Protein AF-K3ZC51-F1 (afdb_monomer)

Structure (mmCIF, N/CA/C/O backbone):
data_AF-K3ZC51-F1
#
_entry.id   AF-K3ZC51-F1
#
loop_
_atom_site.group_PDB
_atom_site.id
_atom_site.type_symbol
_atom_site.label_atom_id
_atom_site.label_alt_id
_atom_site.label_comp_id
_atom_site.label_asym_id
_atom_site.label_entity_id
_atom_site.label_seq_id
_atom_site.pdbx_PDB_ins_code
_atom_site.Cartn_x
_atom_site.Cartn_y
_atom_site.Cartn_z
_atom_site.occupancy
_atom_site.B_iso_or_equiv
_atom_site.auth_seq_id
_atom_site.auth_comp_id
_atom_site.auth_asym_id
_atom_site.auth_atom_id
_atom_site.pdbx_PDB_model_num
ATOM 1 N N . MET A 1 1 ? 2.750 -8.823 0.555 1.00 74.38 1 MET A N 1
ATOM 2 C CA . MET A 1 1 ? 2.096 -7.708 1.275 1.00 74.38 1 MET A CA 1
ATOM 3 C C . MET A 1 1 ? 0.766 -8.142 1.889 1.00 74.38 1 MET A C 1
ATOM 5 O O . MET A 1 1 ? 0.708 -8.234 3.103 1.00 74.38 1 MET A O 1
ATOM 9 N N . ALA A 1 2 ? -0.244 -8.532 1.100 1.00 79.62 2 ALA A N 1
ATOM 10 C CA . ALA A 1 2 ? -1.580 -8.890 1.611 1.00 79.62 2 ALA A CA 1
ATOM 11 C C . ALA A 1 2 ? -1.626 -10.041 2.643 1.00 79.62 2 ALA A C 1
ATOM 13 O O . ALA A 1 2 ? -2.396 -9.972 3.591 1.00 79.62 2 ALA A O 1
ATOM 14 N N . ILE A 1 3 ? -0.786 -11.075 2.499 1.00 82.44 3 ILE A N 1
ATOM 15 C CA . ILE A 1 3 ? -0.752 -12.209 3.445 1.00 82.44 3 ILE A CA 1
ATOM 16 C C . ILE A 1 3 ? -0.218 -11.780 4.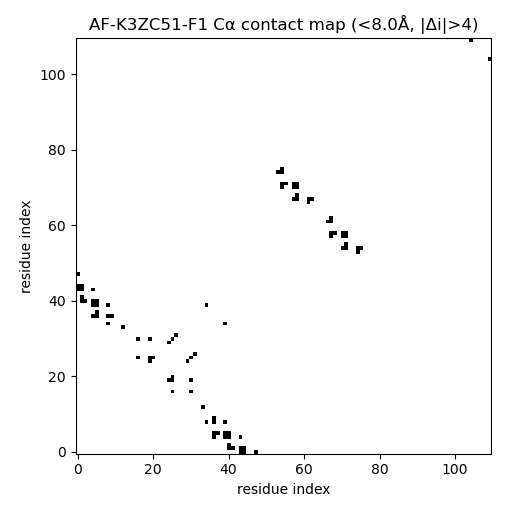822 1.00 82.44 3 ILE A C 1
ATOM 18 O O . ILE A 1 3 ? -0.758 -12.192 5.840 1.00 82.44 3 ILE A O 1
ATOM 22 N N . GLY A 1 4 ? 0.809 -10.924 4.865 1.00 83.62 4 GLY A N 1
ATOM 23 C CA . GLY A 1 4 ? 1.364 -10.417 6.126 1.00 83.62 4 GLY A CA 1
ATOM 24 C C . GLY A 1 4 ? 0.384 -9.510 6.870 1.00 83.62 4 GLY A C 1
ATOM 25 O O . GLY A 1 4 ? 0.228 -9.652 8.076 1.00 83.62 4 GLY A O 1
ATOM 26 N N . GLU A 1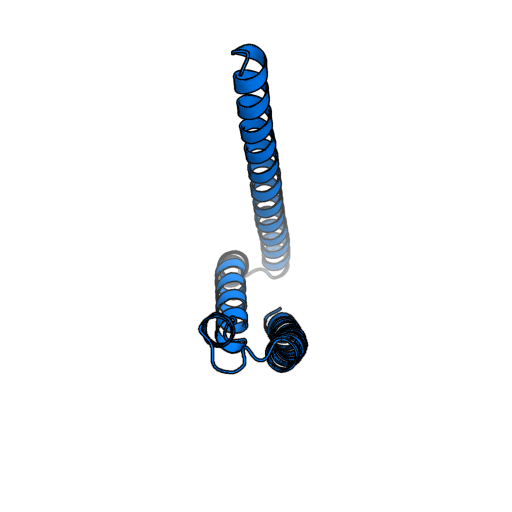 5 ? -0.334 -8.652 6.138 1.00 84.06 5 GLU A N 1
ATOM 27 C CA . GLU A 1 5 ? -1.422 -7.833 6.692 1.00 84.06 5 GLU A CA 1
ATOM 28 C C . GLU A 1 5 ? -2.579 -8.694 7.203 1.00 84.06 5 GLU A C 1
ATOM 30 O O . GLU A 1 5 ? -3.051 -8.484 8.312 1.00 84.06 5 GLU A O 1
ATOM 35 N N . PHE A 1 6 ? -2.991 -9.722 6.454 1.00 85.19 6 PHE A N 1
ATOM 36 C CA . PHE A 1 6 ? -4.024 -10.653 6.909 1.00 85.19 6 PHE A CA 1
ATOM 37 C C . PHE A 1 6 ? -3.634 -11.344 8.222 1.00 85.19 6 PHE A C 1
ATOM 39 O O . PHE A 1 6 ? -4.427 -11.376 9.158 1.00 85.19 6 PHE A O 1
ATOM 46 N N . ILE A 1 7 ? -2.405 -11.866 8.311 1.00 86.44 7 ILE A N 1
ATOM 47 C CA . ILE A 1 7 ? -1.906 -12.539 9.520 1.00 86.44 7 ILE A CA 1
ATOM 48 C C . ILE A 1 7 ? -1.795 -11.545 10.685 1.00 86.44 7 ILE A C 1
ATOM 50 O O . ILE A 1 7 ? -2.207 -11.871 11.796 1.00 86.44 7 ILE A O 1
ATOM 54 N N . SER A 1 8 ? -1.298 -10.330 10.435 1.00 87.56 8 SER A N 1
ATOM 55 C CA . SER A 1 8 ? -1.184 -9.272 11.446 1.00 87.56 8 SER A CA 1
ATOM 56 C C . SER A 1 8 ? -2.550 -8.845 11.991 1.00 87.56 8 SER A C 1
ATOM 58 O O . SER A 1 8 ? -2.728 -8.773 13.205 1.00 87.56 8 SER A O 1
ATOM 60 N N . VAL A 1 9 ? -3.543 -8.623 11.122 1.00 85.12 9 VAL A N 1
ATOM 61 C CA . VAL A 1 9 ? -4.903 -8.237 11.534 1.00 85.12 9 VAL A CA 1
ATOM 62 C C . VAL A 1 9 ? -5.612 -9.391 12.237 1.00 85.12 9 VAL A C 1
ATOM 64 O O . VAL A 1 9 ? -6.274 -9.163 13.241 1.00 85.12 9 VAL A O 1
ATOM 67 N N . CYS A 1 10 ? -5.444 -10.635 11.779 1.00 85.06 10 CYS A N 1
ATOM 68 C CA . CYS A 1 10 ? -5.959 -11.804 12.496 1.00 85.06 10 CYS A CA 1
ATOM 69 C C . CYS A 1 10 ? -5.352 -11.917 13.900 1.00 85.06 10 CYS A C 1
ATOM 71 O O . CYS A 1 10 ? -6.090 -12.131 14.857 1.00 85.06 10 CYS A O 1
ATOM 73 N N . SER A 1 11 ? -4.037 -11.715 14.037 1.00 87.94 11 SER A N 1
ATOM 74 C CA . SER A 1 11 ? -3.365 -11.739 15.339 1.00 87.94 11 SER A CA 1
ATOM 75 C C . SER A 1 11 ? -3.826 -10.599 16.250 1.00 87.94 11 SER A C 1
ATOM 77 O O . SER A 1 11 ? -4.037 -10.833 17.434 1.00 87.94 11 SER A O 1
ATOM 79 N N . GLN A 1 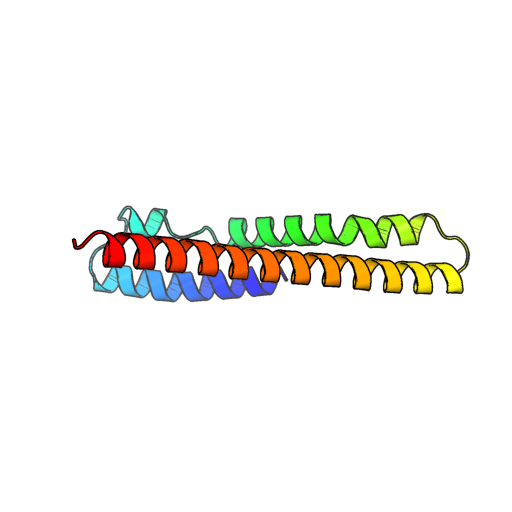12 ? -3.992 -9.382 15.725 1.00 85.12 12 GLN A N 1
ATOM 80 C CA . GLN A 1 12 ? -4.501 -8.245 16.501 1.00 85.12 12 GLN A CA 1
ATOM 81 C C . GLN A 1 12 ? -5.947 -8.475 16.944 1.00 85.12 12 GLN A C 1
ATOM 83 O O . GLN A 1 12 ? -6.265 -8.285 18.114 1.00 85.12 12 GLN A O 1
ATOM 88 N N . ARG A 1 13 ? -6.795 -8.983 16.043 1.00 85.06 13 ARG A N 1
ATOM 89 C CA . ARG A 1 13 ? -8.201 -9.286 16.325 1.00 85.06 13 ARG A CA 1
ATOM 90 C C . ARG A 1 13 ? -8.367 -10.333 17.425 1.00 85.06 13 ARG A C 1
ATOM 92 O O . ARG A 1 13 ? -9.309 -10.232 18.200 1.00 85.06 13 ARG A O 1
ATOM 99 N N . ASP A 1 14 ? -7.477 -11.320 17.493 1.00 86.50 14 ASP A N 1
ATOM 100 C CA . ASP A 1 14 ? -7.490 -12.343 18.545 1.00 86.50 14 ASP A CA 1
ATOM 101 C C . ASP A 1 14 ? -7.231 -11.725 19.931 1.00 86.50 14 ASP A C 1
ATOM 103 O O . ASP A 1 14 ? -8.002 -11.933 20.869 1.00 86.50 14 ASP A O 1
ATOM 107 N N . VAL A 1 15 ? -6.219 -10.852 20.029 1.00 88.31 15 VAL A N 1
ATOM 108 C CA . VAL A 1 15 ? -5.910 -10.118 21.267 1.00 88.31 15 VAL A CA 1
ATOM 109 C C . VAL A 1 15 ? -7.053 -9.177 21.664 1.00 88.31 15 VAL A C 1
ATOM 111 O O . VAL A 1 15 ? -7.422 -9.131 22.836 1.00 88.31 15 VAL A O 1
ATOM 114 N N . GLU A 1 16 ? -7.644 -8.455 20.711 1.00 86.06 16 GLU A N 1
ATOM 115 C CA . GLU A 1 16 ? -8.766 -7.535 20.956 1.00 86.06 16 GLU A CA 1
ATOM 116 C C . GLU A 1 16 ? -10.034 -8.275 21.408 1.00 86.06 16 GLU A C 1
ATOM 118 O O . GLU A 1 16 ? -10.705 -7.850 22.347 1.00 86.06 16 GLU A O 1
ATOM 123 N N . LEU A 1 17 ? -10.330 -9.434 20.809 1.00 86.25 17 LEU A N 1
ATOM 124 C CA . LEU A 1 17 ? -11.432 -10.301 21.236 1.00 86.25 17 LEU A CA 1
ATOM 125 C C . LEU A 1 17 ? -11.221 -10.832 22.658 1.00 86.25 17 LEU A C 1
ATOM 127 O O . LEU A 1 17 ? -12.175 -10.888 23.434 1.00 86.25 17 LEU A O 1
ATOM 131 N N . ALA A 1 18 ? -9.986 -11.187 23.019 1.00 86.56 18 ALA A N 1
ATOM 132 C CA . ALA A 1 18 ? -9.655 -11.600 24.380 1.00 86.56 18 ALA A CA 1
ATOM 133 C C . ALA A 1 18 ? -9.808 -10.450 25.395 1.00 86.56 18 ALA A C 1
ATOM 135 O O . ALA A 1 18 ? -10.192 -10.689 26.541 1.00 86.56 18 ALA A O 1
ATOM 136 N N . GLN A 1 19 ? -9.548 -9.201 24.992 1.00 86.75 19 GLN A N 1
ATOM 137 C CA . GLN A 1 19 ? -9.798 -8.027 25.836 1.00 86.75 19 GLN A CA 1
ATOM 138 C C . GLN A 1 19 ? -11.294 -7.732 25.993 1.00 86.75 19 GLN A C 1
ATOM 140 O O . GLN A 1 19 ? -11.750 -7.508 27.112 1.00 86.75 19 GLN A O 1
ATOM 145 N N . LEU A 1 20 ? -12.073 -7.821 24.913 1.00 86.94 20 LEU A N 1
ATOM 146 C CA . LEU A 1 20 ? -13.529 -7.645 24.954 1.00 86.94 20 LEU A CA 1
ATOM 147 C C . LEU A 1 20 ? -14.227 -8.688 25.839 1.00 86.94 20 LEU A C 1
ATOM 149 O O . LEU A 1 20 ? -15.178 -8.352 26.547 1.00 86.94 20 LEU A O 1
ATOM 153 N N . ASP A 1 21 ? -13.758 -9.940 25.819 1.00 87.94 21 ASP A N 1
ATOM 154 C CA . ASP A 1 21 ? -14.252 -10.999 26.710 1.00 87.94 21 ASP A CA 1
ATOM 155 C C . ASP A 1 21 ? -13.958 -10.681 28.183 1.00 87.94 21 ASP A C 1
ATOM 157 O O . ASP A 1 21 ? -14.809 -10.880 29.049 1.00 87.94 21 ASP A O 1
ATOM 161 N N . ARG A 1 22 ? -12.784 -10.100 28.463 1.00 85.12 22 ARG A N 1
ATOM 162 C CA . ARG A 1 22 ? -12.361 -9.729 29.818 1.00 85.12 22 ARG A CA 1
ATOM 163 C C . ARG A 1 22 ? -13.116 -8.527 30.385 1.00 85.12 22 ARG A C 1
ATOM 165 O O . ARG A 1 22 ? -13.407 -8.520 31.578 1.00 85.12 22 ARG A O 1
ATOM 172 N N . ASP A 1 23 ? -13.462 -7.559 29.543 1.00 86.75 23 ASP A N 1
ATOM 173 C CA . ASP A 1 23 ? -14.290 -6.405 29.919 1.00 86.75 23 ASP A CA 1
ATOM 174 C C . ASP A 1 23 ? -15.799 -6.724 29.926 1.00 86.75 23 ASP A C 1
ATOM 176 O O . ASP A 1 23 ? -16.613 -5.870 30.278 1.00 86.75 23 ASP A O 1
ATOM 180 N N . GLY A 1 24 ? -16.205 -7.943 29.543 1.00 82.75 24 GLY A N 1
ATOM 181 C CA . GLY A 1 24 ? -17.615 -8.345 29.475 1.00 82.75 24 GLY A CA 1
ATOM 182 C C . GLY A 1 24 ? -18.407 -7.649 28.361 1.00 82.75 24 GLY A C 1
ATOM 183 O O . GLY A 1 24 ? -19.634 -7.590 28.419 1.00 82.75 24 GLY A O 1
ATOM 184 N N . ARG A 1 25 ? -17.723 -7.113 27.341 1.00 78.88 25 ARG A N 1
ATOM 185 C CA . ARG A 1 25 ? -18.301 -6.320 26.233 1.00 78.88 25 ARG A CA 1
ATOM 186 C C . ARG A 1 25 ? -18.435 -7.114 24.928 1.00 78.88 25 ARG A C 1
ATOM 188 O O . ARG A 1 25 ? -18.647 -6.544 23.856 1.00 78.88 25 ARG A O 1
ATOM 195 N N . ARG A 1 26 ? -18.319 -8.440 25.016 1.00 77.44 26 ARG A N 1
ATOM 196 C CA . ARG A 1 26 ? -18.417 -9.379 23.892 1.00 77.44 26 ARG A CA 1
ATOM 197 C C . ARG A 1 26 ? -19.781 -9.270 23.194 1.00 77.44 26 ARG A C 1
ATOM 199 O O . ARG A 1 26 ? -20.815 -9.210 23.855 1.00 77.44 26 ARG A O 1
ATOM 206 N N . GLY A 1 27 ? -19.787 -9.204 21.861 1.00 71.00 27 GLY A N 1
ATOM 207 C CA . GLY A 1 27 ? -20.990 -8.969 21.045 1.00 71.00 27 GLY A CA 1
ATOM 208 C C . GLY A 1 27 ? -21.482 -7.511 20.965 1.00 71.00 27 GLY A C 1
ATOM 209 O O . GLY A 1 27 ? -22.517 -7.251 20.339 1.00 71.00 27 GLY A O 1
ATOM 210 N N . GLY A 1 28 ? -20.765 -6.558 21.575 1.00 76.25 28 GLY A N 1
ATOM 211 C CA . GLY A 1 28 ? -21.051 -5.121 21.501 1.00 76.25 28 GLY A CA 1
ATOM 212 C C . GLY A 1 28 ? -20.669 -4.466 20.164 1.00 76.25 28 GLY A C 1
ATOM 213 O O . GLY A 1 28 ? -20.154 -5.108 19.249 1.00 76.25 28 GLY A O 1
ATOM 214 N N . GLU A 1 29 ? -20.910 -3.156 20.040 1.00 71.44 29 GLU A N 1
ATOM 215 C CA . GLU A 1 29 ? -20.557 -2.381 18.834 1.00 71.44 29 GLU A CA 1
ATOM 216 C C . GLU A 1 29 ? -19.048 -2.381 18.538 1.00 71.44 29 GLU A C 1
ATOM 218 O O . GLU A 1 29 ? -18.657 -2.384 17.374 1.00 71.44 29 GLU A O 1
ATOM 223 N N . GLU A 1 30 ? -18.207 -2.468 19.572 1.00 70.12 30 GLU A N 1
ATOM 224 C CA . GLU A 1 30 ? -16.744 -2.533 19.445 1.00 70.12 30 GLU A CA 1
ATOM 225 C C . GLU A 1 30 ? -16.271 -3.810 18.734 1.00 70.12 30 GLU A C 1
ATOM 227 O O . GLU A 1 30 ? -15.385 -3.741 17.890 1.00 70.12 30 GLU A O 1
ATOM 232 N N . GLU A 1 31 ? -16.925 -4.958 18.959 1.00 72.12 31 GLU A N 1
ATOM 233 C CA . GLU A 1 31 ? -16.622 -6.212 18.248 1.00 72.12 31 GLU A CA 1
ATOM 234 C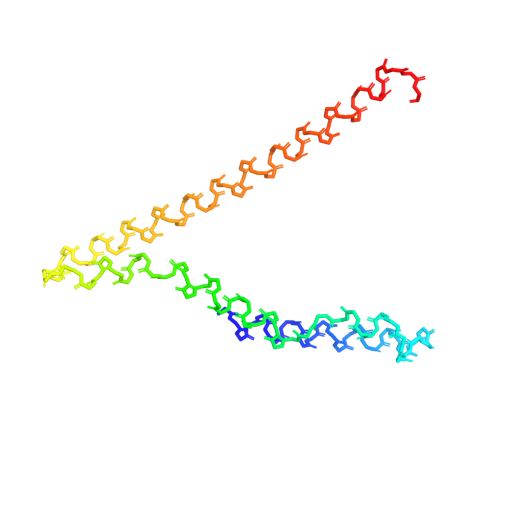 C . GLU A 1 31 ? -16.976 -6.126 16.752 1.00 72.12 31 GLU A C 1
ATOM 236 O O . GLU A 1 31 ? -16.295 -6.696 15.897 1.00 72.12 31 GLU A O 1
ATOM 241 N N . LYS A 1 32 ? -18.044 -5.387 16.423 1.00 67.19 32 LYS A N 1
ATOM 242 C CA . LYS A 1 32 ? -18.502 -5.168 15.040 1.00 67.19 32 LYS A CA 1
ATOM 243 C C . LYS A 1 32 ? -17.665 -4.122 14.304 1.00 67.19 32 LYS A C 1
ATOM 245 O O . LYS A 1 32 ? -17.601 -4.165 13.078 1.00 67.19 32 LYS A O 1
ATOM 250 N N . ALA A 1 33 ? -17.037 -3.204 15.038 1.00 70.25 33 ALA A N 1
ATOM 251 C CA . ALA A 1 33 ? -16.122 -2.201 14.505 1.00 70.25 33 ALA A CA 1
ATOM 252 C C . ALA A 1 33 ? -14.726 -2.768 14.184 1.00 70.25 33 ALA A C 1
ATOM 254 O O . ALA A 1 33 ? -13.970 -2.125 13.452 1.00 70.25 33 ALA A O 1
ATOM 255 N N . LEU A 1 34 ? -14.396 -3.972 14.677 1.00 69.06 34 LEU A N 1
ATOM 256 C CA . LEU A 1 34 ? -13.159 -4.670 14.329 1.00 69.06 34 LEU A CA 1
ATOM 257 C C . LEU A 1 34 ? -13.055 -4.815 12.809 1.00 69.06 34 LEU A C 1
ATOM 259 O O . LEU A 1 34 ? -13.922 -5.411 12.160 1.00 69.06 34 LEU A O 1
ATOM 263 N N . LEU A 1 35 ? -11.964 -4.293 12.243 1.00 62.44 35 LEU A N 1
ATOM 264 C CA . LEU A 1 35 ? -11.679 -4.403 10.816 1.00 62.44 35 LEU A CA 1
ATOM 265 C C . LEU A 1 35 ? -11.768 -5.866 10.381 1.00 62.44 35 LEU A C 1
ATOM 267 O O . LEU A 1 35 ? -11.113 -6.744 10.949 1.00 62.44 35 LEU A O 1
ATOM 271 N N . SER A 1 36 ? -12.554 -6.141 9.338 1.00 75.88 36 SER A N 1
ATOM 272 C CA . SER A 1 36 ? -12.588 -7.492 8.797 1.00 75.88 36 SER A CA 1
ATOM 273 C C . SER A 1 36 ? -11.225 -7.793 8.140 1.00 75.88 36 SER A C 1
ATOM 275 O O . SER A 1 36 ? -10.789 -7.062 7.243 1.00 75.88 36 SER A O 1
ATOM 277 N N . PRO A 1 37 ? -10.511 -8.848 8.571 1.00 77.31 37 PRO A N 1
ATOM 278 C CA . PRO A 1 37 ? -9.135 -9.120 8.137 1.00 77.31 37 PRO A CA 1
ATOM 279 C C . PRO A 1 37 ? -9.026 -9.312 6.621 1.00 77.31 37 PRO A C 1
ATOM 281 O O . PRO A 1 37 ? -8.037 -8.936 5.994 1.00 77.31 37 PRO A O 1
ATOM 284 N N . VAL A 1 38 ? -10.087 -9.841 6.010 1.00 79.62 38 VAL A N 1
ATOM 285 C CA . VAL A 1 38 ? -10.193 -10.008 4.559 1.00 79.62 38 VAL A CA 1
ATOM 286 C C . VAL A 1 38 ? -10.271 -8.656 3.846 1.00 79.62 38 VAL A C 1
ATOM 288 O O . VAL A 1 38 ? -9.602 -8.471 2.835 1.00 79.62 38 VAL A O 1
ATOM 291 N N . GLN A 1 39 ? -11.031 -7.690 4.366 1.00 81.81 39 GLN A N 1
ATOM 292 C CA . GLN A 1 39 ? -11.158 -6.369 3.746 1.00 81.81 39 GLN A CA 1
ATOM 293 C C . GLN A 1 39 ? -9.838 -5.598 3.773 1.00 81.81 39 GLN A C 1
ATOM 295 O O . GLN A 1 39 ? -9.472 -5.006 2.758 1.00 81.81 39 GLN A O 1
ATOM 300 N N . ALA A 1 40 ? -9.103 -5.643 4.888 1.00 81.38 40 ALA A N 1
ATOM 301 C CA . ALA A 1 40 ? -7.778 -5.031 4.985 1.00 81.38 40 ALA A CA 1
ATOM 302 C C . ALA A 1 40 ? -6.808 -5.648 3.962 1.00 81.38 40 ALA A C 1
ATOM 304 O O . ALA A 1 40 ? -6.192 -4.937 3.166 1.00 81.38 40 ALA A O 1
ATOM 305 N N . ALA A 1 41 ? -6.758 -6.981 3.894 1.00 85.56 41 ALA A N 1
ATOM 306 C CA . ALA A 1 41 ? -5.910 -7.691 2.943 1.00 85.56 41 ALA A CA 1
ATOM 307 C C . ALA A 1 41 ? -6.261 -7.375 1.477 1.00 85.56 41 ALA A C 1
ATOM 309 O O . ALA A 1 41 ? -5.360 -7.163 0.660 1.00 85.56 41 ALA A O 1
ATOM 310 N N . VAL A 1 42 ? -7.556 -7.307 1.143 1.00 85.38 42 VAL A N 1
ATOM 311 C CA . VAL A 1 42 ? -8.039 -6.952 -0.201 1.00 85.38 42 VAL A CA 1
ATOM 312 C C . VAL A 1 42 ? -7.675 -5.510 -0.544 1.00 85.38 42 VAL A C 1
ATOM 314 O O . VAL A 1 42 ? -7.145 -5.268 -1.626 1.00 85.38 42 VAL A O 1
ATOM 317 N N . ALA A 1 43 ? -7.880 -4.559 0.370 1.00 87.00 43 ALA A N 1
ATOM 318 C CA . ALA A 1 43 ? -7.500 -3.165 0.155 1.00 87.00 43 ALA A CA 1
ATOM 319 C C . ALA A 1 43 ? -5.995 -3.027 -0.136 1.00 87.00 43 ALA A C 1
ATOM 321 O O . ALA A 1 43 ? -5.612 -2.371 -1.107 1.00 87.00 43 ALA A O 1
ATOM 322 N N . SER A 1 44 ? -5.137 -3.712 0.628 1.00 84.19 44 SER A N 1
ATOM 323 C CA . SER A 1 44 ? -3.689 -3.715 0.390 1.00 84.19 44 SER A CA 1
ATOM 324 C C . SER A 1 44 ? -3.303 -4.407 -0.920 1.00 84.19 44 SER A C 1
ATOM 326 O O . SER A 1 44 ? -2.407 -3.934 -1.620 1.00 84.19 44 SER A O 1
ATOM 328 N N . ALA A 1 45 ? -3.963 -5.513 -1.281 1.00 87.69 45 ALA A N 1
ATOM 329 C CA . ALA A 1 45 ? -3.722 -6.204 -2.548 1.00 87.69 45 ALA A CA 1
ATOM 330 C C . ALA A 1 45 ? -4.081 -5.322 -3.752 1.00 87.69 45 ALA A C 1
ATOM 332 O O . ALA A 1 45 ? -3.325 -5.264 -4.726 1.00 87.69 45 ALA A O 1
ATOM 333 N N . LEU A 1 46 ? -5.200 -4.600 -3.669 1.00 88.94 46 LEU A N 1
ATOM 334 C CA . LEU A 1 46 ? -5.639 -3.666 -4.701 1.00 88.94 46 LEU A CA 1
ATOM 335 C C . LEU A 1 46 ? -4.699 -2.464 -4.800 1.00 88.94 46 LEU A C 1
ATOM 337 O O . LEU A 1 46 ? -4.246 -2.147 -5.897 1.00 88.94 46 LEU A O 1
ATOM 341 N N . ALA A 1 47 ? -4.332 -1.849 -3.674 1.00 87.69 47 ALA A N 1
ATOM 342 C CA . ALA A 1 47 ? -3.389 -0.733 -3.653 1.00 87.69 47 ALA A CA 1
ATOM 343 C C . ALA A 1 47 ? -2.032 -1.118 -4.269 1.00 87.69 47 ALA A C 1
ATOM 345 O O . ALA A 1 47 ? -1.487 -0.376 -5.088 1.00 87.69 47 ALA A O 1
ATOM 346 N N . PHE A 1 48 ? -1.517 -2.307 -3.938 1.00 86.06 48 PHE A N 1
ATOM 347 C CA . PHE A 1 48 ? -0.281 -2.823 -4.525 1.00 86.06 48 PHE A CA 1
ATOM 348 C C . PHE A 1 48 ? -0.421 -3.101 -6.029 1.00 86.06 48 PHE A C 1
ATOM 350 O O . PHE A 1 48 ? 0.449 -2.715 -6.807 1.00 86.06 48 PHE A O 1
ATOM 357 N N . SER A 1 49 ? -1.525 -3.722 -6.454 1.00 88.62 49 SER A N 1
ATOM 358 C CA . SER A 1 49 ? -1.779 -4.029 -7.869 1.00 88.62 49 SER A CA 1
ATOM 359 C C . SER A 1 49 ? -1.864 -2.760 -8.718 1.00 88.62 49 SER A C 1
ATOM 361 O O . SER A 1 49 ? -1.246 -2.684 -9.778 1.00 88.62 49 SER A O 1
ATOM 363 N N . VAL A 1 50 ? -2.560 -1.732 -8.221 1.00 90.12 50 VAL A N 1
ATOM 364 C CA . VAL A 1 50 ? -2.648 -0.414 -8.868 1.00 90.12 50 VAL A CA 1
ATOM 365 C C . VAL A 1 50 ? -1.278 0.268 -8.923 1.00 90.12 50 VAL A C 1
ATOM 367 O O . VAL A 1 50 ? -0.907 0.807 -9.963 1.00 90.12 50 VAL A O 1
ATOM 370 N N . GLY A 1 51 ? -0.485 0.196 -7.849 1.00 84.06 51 GLY A N 1
ATOM 371 C CA . GLY A 1 51 ? 0.878 0.737 -7.831 1.00 84.06 51 GLY A CA 1
ATOM 372 C C . GLY A 1 51 ? 1.833 0.041 -8.811 1.00 84.06 51 GLY A C 1
ATOM 373 O O . GLY A 1 51 ? 2.719 0.681 -9.378 1.00 84.06 51 GLY A O 1
ATOM 374 N N . ALA A 1 52 ? 1.630 -1.254 -9.059 1.00 85.75 52 ALA A N 1
ATOM 375 C CA . ALA A 1 52 ? 2.467 -2.054 -9.950 1.00 85.75 52 ALA A CA 1
ATOM 376 C C . ALA A 1 52 ? 2.139 -1.879 -11.445 1.00 85.75 52 ALA A C 1
ATOM 378 O O . ALA A 1 52 ? 2.966 -2.232 -12.288 1.00 85.75 52 ALA A O 1
ATOM 379 N N . LEU A 1 53 ? 0.977 -1.316 -11.797 1.00 88.00 53 LEU A N 1
ATOM 380 C CA . LEU A 1 53 ? 0.556 -1.146 -13.194 1.00 88.00 53 LEU A CA 1
ATOM 381 C C . LEU A 1 53 ? 1.545 -0.305 -14.008 1.00 88.00 53 LEU A C 1
ATOM 383 O O . LEU A 1 53 ? 1.866 -0.675 -15.132 1.00 88.00 53 LEU A O 1
ATOM 387 N N . VAL A 1 54 ? 2.067 0.788 -13.445 1.00 84.25 54 VAL A N 1
ATOM 388 C CA . VAL A 1 54 ? 2.978 1.712 -14.146 1.00 84.25 54 VAL A CA 1
ATOM 389 C C . VAL A 1 54 ? 4.261 1.014 -14.637 1.00 84.25 54 VAL A C 1
ATOM 391 O O . VAL A 1 54 ? 4.531 1.058 -15.841 1.00 84.25 54 VAL A O 1
ATOM 394 N N . PRO A 1 55 ? 5.045 0.327 -13.780 1.00 82.38 55 PRO A N 1
ATOM 395 C CA . PRO A 1 55 ? 6.222 -0.406 -14.244 1.00 82.38 55 PRO A CA 1
ATOM 396 C C . PRO A 1 55 ? 5.875 -1.614 -15.134 1.00 82.38 55 PRO A C 1
ATOM 398 O O . PRO A 1 55 ? 6.639 -1.915 -16.050 1.00 82.38 55 PRO A O 1
ATOM 401 N N . LEU A 1 56 ? 4.726 -2.277 -14.940 1.00 83.31 56 LEU A N 1
ATOM 402 C CA . LEU A 1 56 ? 4.278 -3.387 -15.801 1.00 83.31 56 LEU A CA 1
ATOM 403 C C . LEU A 1 56 ? 3.901 -2.937 -17.221 1.00 83.31 56 LEU A C 1
ATOM 405 O O . LEU A 1 56 ? 4.303 -3.579 -18.191 1.00 83.31 56 LEU A O 1
ATOM 409 N N . LEU A 1 57 ? 3.181 -1.821 -17.359 1.00 83.38 57 LEU A N 1
ATOM 410 C CA . LEU A 1 57 ? 2.840 -1.206 -18.648 1.00 83.38 57 LEU A CA 1
ATOM 411 C C . LEU A 1 57 ? 4.100 -0.797 -19.413 1.00 83.38 57 LEU A C 1
ATOM 413 O O . LEU A 1 57 ? 4.231 -1.084 -20.604 1.00 83.38 57 LEU A O 1
ATOM 417 N N . ALA A 1 58 ? 5.065 -0.200 -18.714 1.00 79.25 58 ALA A N 1
ATOM 418 C CA . ALA A 1 58 ? 6.345 0.158 -19.306 1.00 79.25 58 ALA A CA 1
ATOM 419 C C . ALA A 1 58 ? 7.168 -1.072 -19.720 1.00 79.25 58 ALA A C 1
ATOM 421 O O . ALA A 1 58 ? 7.811 -1.064 -20.768 1.00 79.25 58 ALA A O 1
ATOM 422 N N . ALA A 1 59 ? 7.095 -2.164 -18.953 1.00 79.12 59 ALA A N 1
ATOM 423 C CA . ALA A 1 59 ? 7.705 -3.432 -19.333 1.00 79.12 59 ALA A CA 1
ATOM 424 C C . ALA A 1 59 ? 7.059 -4.049 -20.588 1.00 79.12 59 ALA A C 1
ATOM 426 O O . ALA A 1 59 ? 7.752 -4.727 -21.341 1.00 79.12 59 ALA A O 1
ATOM 427 N N . GLY A 1 60 ? 5.753 -3.860 -20.800 1.00 80.94 60 GLY A N 1
ATOM 428 C CA . GLY A 1 60 ? 5.011 -4.434 -21.929 1.00 80.94 60 GLY A CA 1
ATOM 429 C C . GLY A 1 60 ? 5.274 -3.752 -23.276 1.00 80.94 60 GLY A C 1
ATOM 430 O O . GLY A 1 60 ? 5.216 -4.410 -24.310 1.00 80.94 60 GLY A O 1
ATOM 431 N N . PHE A 1 61 ? 5.605 -2.458 -23.274 1.00 80.69 61 PHE A N 1
AT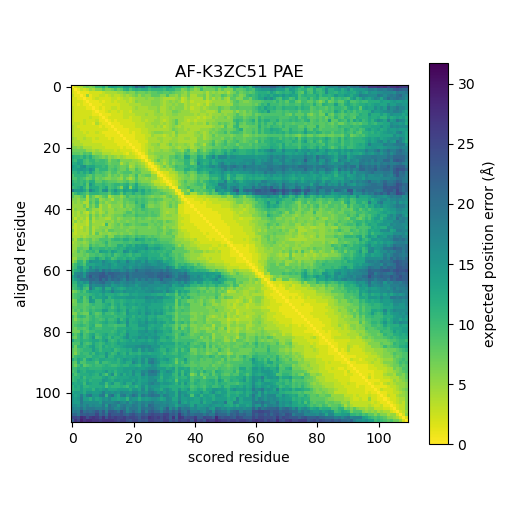OM 432 C CA . PHE A 1 61 ? 5.832 -1.683 -24.501 1.00 80.69 61 PHE A CA 1
ATOM 433 C C . PHE A 1 61 ? 7.259 -1.794 -25.072 1.00 80.69 61 PHE A C 1
ATOM 435 O O . PHE A 1 61 ? 7.475 -1.470 -26.240 1.00 80.69 61 PHE A O 1
ATOM 442 N N . VAL A 1 62 ? 8.244 -2.256 -24.290 1.00 78.75 62 VAL A N 1
ATOM 443 C CA . VAL A 1 62 ? 9.662 -2.264 -24.695 1.00 78.75 62 VAL A CA 1
ATOM 444 C C . VAL A 1 62 ? 10.100 -3.653 -25.173 1.00 78.75 62 VAL A C 1
ATOM 446 O O . VAL A 1 62 ? 10.139 -4.607 -24.397 1.00 78.75 62 VAL A O 1
ATOM 449 N N . ARG A 1 63 ? 10.467 -3.759 -26.459 1.00 75.62 63 ARG A N 1
ATOM 450 C CA . ARG A 1 63 ? 10.905 -5.016 -27.103 1.00 75.62 63 ARG A CA 1
ATOM 451 C C . ARG A 1 63 ? 12.346 -5.410 -26.759 1.00 75.62 63 ARG A C 1
ATOM 453 O O . ARG A 1 63 ? 12.630 -6.597 -26.633 1.00 75.62 63 ARG A O 1
ATOM 460 N N . ASP A 1 64 ? 13.241 -4.440 -26.579 1.00 84.75 64 ASP A N 1
ATOM 461 C CA . ASP A 1 64 ? 14.646 -4.688 -26.237 1.00 84.75 64 ASP A CA 1
ATOM 462 C C . ASP A 1 64 ? 14.833 -5.018 -24.752 1.00 84.75 64 ASP A C 1
ATOM 464 O O . ASP A 1 64 ? 14.520 -4.209 -23.879 1.00 84.75 64 ASP A O 1
ATOM 468 N N . TYR A 1 65 ? 15.422 -6.178 -24.446 1.00 80.56 65 TYR A N 1
ATOM 469 C CA . TYR A 1 65 ? 15.594 -6.675 -23.071 1.00 80.56 65 TYR A CA 1
ATOM 470 C C . TYR A 1 65 ? 16.379 -5.711 -22.164 1.00 80.56 65 TYR A C 1
ATOM 472 O O . TYR A 1 65 ? 15.983 -5.453 -21.027 1.00 80.56 65 TYR A O 1
ATOM 480 N N . ARG A 1 66 ? 17.470 -5.126 -22.679 1.00 83.25 66 ARG A N 1
ATOM 481 C CA . ARG A 1 66 ? 18.311 -4.190 -21.909 1.00 83.25 66 ARG A CA 1
ATOM 482 C C . ARG A 1 66 ? 17.574 -2.887 -21.592 1.00 83.25 66 ARG A C 1
ATOM 484 O O . ARG A 1 66 ? 17.664 -2.400 -20.468 1.00 83.25 66 ARG A O 1
ATOM 491 N N . LEU A 1 67 ? 16.818 -2.355 -22.555 1.00 82.00 67 LEU A N 1
ATOM 492 C CA . LEU A 1 67 ? 16.014 -1.145 -22.362 1.00 82.00 67 LEU A CA 1
ATOM 493 C C . LEU A 1 67 ? 14.814 -1.411 -21.451 1.00 82.00 67 LEU A C 1
ATOM 495 O O . LEU A 1 67 ? 14.499 -0.584 -20.600 1.00 82.00 67 LEU A O 1
ATOM 499 N N . ARG A 1 68 ? 14.194 -2.588 -21.563 1.00 82.56 68 ARG A N 1
ATOM 500 C CA . ARG A 1 68 ? 13.068 -3.004 -20.725 1.00 82.56 68 ARG A CA 1
ATOM 501 C C . ARG A 1 68 ? 13.452 -3.039 -19.247 1.00 82.56 68 ARG A C 1
ATOM 503 O O . ARG A 1 68 ? 12.739 -2.469 -18.429 1.00 82.56 68 ARG A O 1
ATOM 510 N N . ILE A 1 69 ? 14.590 -3.648 -18.906 1.00 83.69 69 ILE A N 1
ATOM 511 C CA . ILE A 1 69 ? 15.082 -3.676 -17.519 1.00 83.69 69 ILE A CA 1
ATOM 512 C C . ILE A 1 69 ? 15.406 -2.262 -17.026 1.00 83.69 69 ILE A C 1
ATOM 514 O O . ILE A 1 69 ? 14.979 -1.890 -15.934 1.00 83.69 69 ILE A O 1
ATOM 518 N N . GLY A 1 70 ? 16.108 -1.457 -17.832 1.00 86.69 70 GLY A N 1
ATOM 519 C CA . GLY A 1 70 ? 16.460 -0.085 -17.457 1.00 86.69 70 GLY A CA 1
ATOM 520 C C . GLY A 1 70 ? 15.235 0.784 -17.160 1.00 86.69 70 GLY A C 1
ATOM 521 O O . GLY A 1 70 ? 15.184 1.454 -16.131 1.00 86.69 70 GLY A O 1
ATOM 522 N N . VAL A 1 71 ? 14.216 0.713 -18.018 1.00 83.94 71 VAL A N 1
ATOM 523 C CA . VAL A 1 71 ? 12.956 1.454 -17.867 1.00 83.94 71 VAL A CA 1
ATOM 524 C C . VAL A 1 71 ? 12.175 1.000 -16.635 1.00 83.94 71 VAL A C 1
ATOM 526 O O . VAL A 1 71 ? 11.691 1.842 -15.882 1.00 83.94 71 VAL A O 1
ATOM 529 N N . VAL A 1 72 ? 12.077 -0.310 -16.389 1.00 85.38 72 VAL A N 1
ATOM 530 C CA . VAL A 1 72 ? 11.365 -0.846 -15.217 1.00 85.38 72 VAL A CA 1
ATOM 531 C C . VAL A 1 72 ? 12.026 -0.396 -13.919 1.00 85.38 72 VAL A C 1
ATOM 533 O O . VAL A 1 72 ? 11.330 0.070 -13.020 1.00 85.38 72 VAL A O 1
ATOM 536 N N . ILE A 1 73 ? 13.356 -0.487 -13.829 1.00 86.12 73 ILE A N 1
ATOM 537 C CA . ILE A 1 73 ? 14.099 -0.051 -12.640 1.00 86.12 73 ILE A CA 1
ATOM 538 C C . ILE A 1 73 ? 13.920 1.454 -12.431 1.00 86.12 73 ILE A C 1
ATOM 540 O O . ILE A 1 73 ? 13.594 1.879 -11.323 1.00 86.12 73 ILE A O 1
ATOM 544 N N 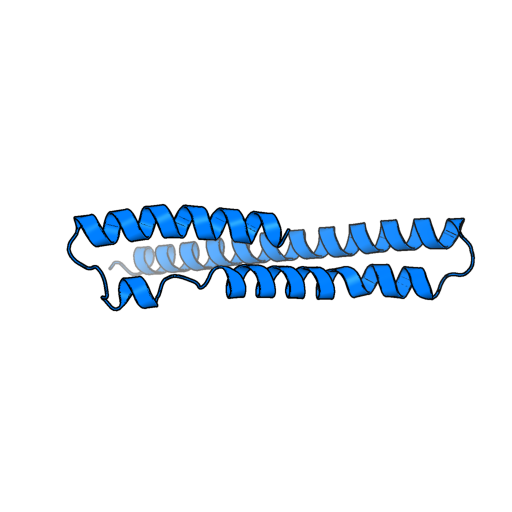. ALA A 1 74 ? 14.080 2.259 -13.485 1.00 87.38 74 ALA A N 1
ATOM 545 C CA . ALA A 1 74 ? 13.942 3.710 -13.394 1.00 87.38 74 ALA A CA 1
ATOM 546 C C . ALA A 1 74 ? 12.536 4.122 -12.933 1.00 87.38 74 ALA A C 1
ATOM 548 O O . ALA A 1 74 ? 12.401 4.919 -12.006 1.00 87.38 74 ALA A O 1
ATOM 549 N N . LEU A 1 75 ? 11.490 3.537 -13.523 1.00 85.62 75 LEU A N 1
ATOM 550 C CA . LEU A 1 75 ? 10.105 3.838 -13.163 1.00 85.62 75 LEU A CA 1
ATOM 551 C C . LEU A 1 75 ? 9.753 3.367 -11.757 1.00 85.62 75 LEU A C 1
ATOM 553 O O . LEU A 1 75 ? 9.160 4.136 -11.012 1.00 85.62 75 LEU A O 1
ATOM 557 N N . ALA A 1 76 ? 10.140 2.149 -11.372 1.00 85.12 76 ALA A N 1
ATOM 558 C CA . ALA A 1 76 ? 9.889 1.639 -10.025 1.00 85.12 76 ALA A CA 1
ATOM 559 C C . ALA A 1 76 ? 10.580 2.496 -8.952 1.00 85.12 76 ALA A C 1
ATOM 561 O O . ALA A 1 76 ? 10.000 2.790 -7.909 1.00 85.12 76 ALA A O 1
ATOM 562 N N . THR A 1 77 ? 11.808 2.941 -9.225 1.00 86.56 77 THR A N 1
ATOM 563 C CA . THR A 1 77 ? 12.558 3.803 -8.302 1.00 86.56 77 THR A CA 1
ATOM 564 C C . THR A 1 77 ? 11.925 5.193 -8.218 1.00 86.56 77 THR A C 1
ATOM 566 O O . THR A 1 77 ? 11.765 5.733 -7.124 1.00 86.56 77 THR A O 1
ATOM 569 N N . ALA A 1 78 ? 11.509 5.763 -9.352 1.00 85.19 78 ALA A N 1
ATOM 570 C CA . ALA A 1 78 ? 10.876 7.077 -9.395 1.00 85.19 78 ALA A CA 1
ATOM 571 C C . ALA A 1 78 ? 9.507 7.096 -8.695 1.00 85.19 78 ALA A C 1
ATOM 573 O O . ALA A 1 78 ? 9.231 8.016 -7.923 1.00 85.19 78 ALA A O 1
ATOM 574 N N . THR A 1 79 ? 8.658 6.085 -8.915 1.00 84.38 79 THR A N 1
ATOM 575 C CA . THR A 1 79 ? 7.344 5.996 -8.255 1.00 84.38 79 THR A CA 1
ATOM 576 C C . THR A 1 79 ? 7.488 5.829 -6.746 1.00 84.38 79 THR A C 1
ATOM 578 O O . THR A 1 79 ? 6.768 6.482 -5.987 1.00 84.38 79 THR A O 1
ATOM 581 N N . LEU A 1 80 ? 8.458 5.025 -6.301 1.00 82.50 80 LEU A N 1
ATOM 582 C CA . LEU A 1 80 ? 8.760 4.862 -4.884 1.00 82.50 80 LEU A CA 1
ATOM 583 C C . LEU A 1 80 ? 9.238 6.181 -4.264 1.00 82.50 80 LEU A C 1
ATOM 585 O O . LEU A 1 80 ? 8.677 6.624 -3.263 1.00 82.50 80 LEU A O 1
ATOM 589 N N . ALA A 1 81 ? 10.207 6.854 -4.886 1.00 85.69 81 ALA A N 1
ATOM 590 C CA . ALA A 1 81 ? 10.722 8.132 -4.400 1.00 85.69 81 ALA A CA 1
ATOM 591 C C . ALA 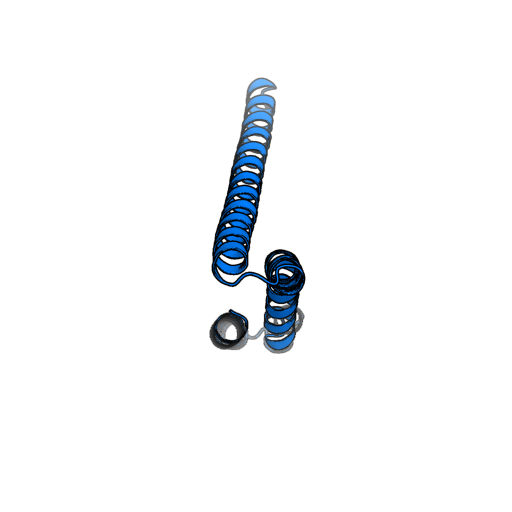A 1 81 ? 9.623 9.206 -4.300 1.00 85.69 81 ALA A C 1
ATOM 593 O O . ALA A 1 81 ? 9.522 9.893 -3.282 1.00 85.69 81 ALA A O 1
ATOM 594 N N . ALA A 1 82 ? 8.755 9.306 -5.311 1.00 84.38 82 ALA A N 1
ATOM 595 C CA . ALA A 1 82 ? 7.621 10.227 -5.302 1.00 84.38 82 ALA A CA 1
ATOM 596 C C . ALA A 1 82 ? 6.629 9.920 -4.166 1.00 84.38 82 ALA A C 1
ATOM 598 O O . ALA A 1 82 ? 6.129 10.837 -3.511 1.00 84.38 82 ALA A O 1
ATOM 599 N N . SER A 1 83 ? 6.367 8.637 -3.899 1.00 83.31 83 SER A N 1
ATOM 600 C CA . SER A 1 83 ? 5.484 8.218 -2.807 1.00 83.31 83 SER A CA 1
ATOM 601 C C . SER A 1 83 ? 6.055 8.581 -1.431 1.00 83.31 83 SER A C 1
ATOM 603 O O . SER A 1 83 ? 5.350 9.187 -0.622 1.00 83.31 83 SER A O 1
ATOM 605 N N . CYS A 1 84 ? 7.350 8.334 -1.202 1.00 85.31 84 CYS A N 1
ATOM 606 C CA . CYS A 1 84 ? 8.043 8.720 0.026 1.00 85.31 84 CYS A CA 1
ATOM 607 C C . CYS A 1 84 ? 8.032 10.239 0.220 1.00 85.31 84 CYS A C 1
ATOM 609 O O . CYS A 1 84 ? 7.698 10.719 1.301 1.00 85.31 84 CYS A O 1
ATOM 611 N N . ALA A 1 85 ? 8.334 11.002 -0.833 1.00 86.38 85 ALA A N 1
ATOM 612 C CA . ALA A 1 85 ? 8.313 12.459 -0.778 1.00 86.38 85 ALA A CA 1
ATOM 613 C C . ALA A 1 85 ? 6.926 12.989 -0.389 1.00 86.38 85 ALA A C 1
ATOM 615 O O . ALA A 1 85 ? 6.818 13.856 0.475 1.00 86.38 85 ALA A O 1
ATOM 616 N N . ARG A 1 86 ? 5.851 12.431 -0.960 1.00 85.75 86 ARG A N 1
ATOM 617 C CA . ARG A 1 86 ? 4.477 12.832 -0.628 1.00 85.75 86 ARG A CA 1
ATOM 618 C C . ARG A 1 86 ? 4.131 12.565 0.837 1.00 85.75 86 ARG A C 1
ATOM 620 O O . ARG A 1 86 ? 3.518 13.420 1.470 1.00 85.75 86 ARG A O 1
ATOM 627 N N . VAL A 1 87 ? 4.529 11.407 1.370 1.00 89.06 87 VAL A N 1
ATOM 628 C CA . VAL A 1 87 ? 4.306 11.045 2.780 1.00 89.06 87 VAL A CA 1
ATOM 629 C C . VAL A 1 87 ? 5.043 12.008 3.707 1.00 89.06 87 VAL A C 1
ATOM 631 O O . VAL A 1 87 ? 4.441 12.519 4.647 1.00 89.06 87 VAL A O 1
ATOM 634 N N . VAL A 1 88 ? 6.311 12.305 3.412 1.00 89.88 88 VAL A N 1
ATOM 635 C CA . VAL A 1 88 ? 7.134 13.222 4.216 1.00 89.88 88 VAL A CA 1
ATOM 636 C C . VAL A 1 88 ? 6.597 14.652 4.160 1.00 89.88 88 VAL A C 1
ATOM 638 O O . VAL A 1 88 ? 6.471 15.300 5.192 1.00 89.88 88 VAL A O 1
ATOM 641 N N . ILE A 1 89 ? 6.234 15.151 2.977 1.00 91.56 89 ILE A N 1
ATOM 642 C CA . ILE A 1 89 ? 5.655 16.495 2.834 1.00 91.56 89 ILE A CA 1
ATOM 643 C C . ILE A 1 89 ? 4.320 16.580 3.585 1.00 91.56 89 ILE A C 1
ATOM 645 O O . ILE A 1 89 ? 4.066 17.562 4.281 1.00 91.56 89 ILE A O 1
ATOM 649 N N . GLY A 1 90 ? 3.480 15.546 3.479 1.00 88.56 90 GLY A N 1
ATOM 650 C CA . GLY A 1 90 ? 2.192 15.486 4.166 1.00 88.56 90 GLY A CA 1
ATOM 651 C C . GLY A 1 90 ? 2.328 15.479 5.689 1.00 88.56 90 GLY A C 1
ATOM 652 O O . GLY A 1 90 ? 1.640 16.243 6.366 1.00 88.56 90 GLY A O 1
ATOM 653 N N . SER A 1 91 ? 3.236 14.668 6.236 1.00 87.19 91 SER A N 1
ATOM 654 C CA . SER A 1 91 ? 3.462 14.606 7.684 1.00 87.19 91 SER A CA 1
ATOM 655 C C . SER A 1 91 ? 4.057 15.906 8.228 1.00 87.19 91 SER A C 1
ATOM 657 O O . SER A 1 91 ? 3.625 16.389 9.274 1.00 87.19 91 SER A O 1
ATOM 659 N N . LEU A 1 92 ? 4.976 16.528 7.488 1.00 90.44 92 LEU A N 1
ATOM 660 C CA . LEU A 1 92 ? 5.603 17.792 7.872 1.00 90.44 92 LEU A CA 1
ATOM 661 C C . LEU A 1 92 ? 4.602 18.958 7.834 1.00 90.44 92 LEU A C 1
ATOM 663 O O . LEU A 1 92 ? 4.583 19.788 8.744 1.00 90.44 92 LEU A O 1
ATOM 667 N N . ALA A 1 93 ? 3.706 18.976 6.842 1.00 91.44 93 ALA A N 1
ATOM 668 C CA . ALA A 1 93 ? 2.601 19.929 6.782 1.00 91.44 93 ALA A CA 1
ATOM 669 C C . ALA A 1 93 ? 1.631 19.762 7.966 1.00 91.44 93 ALA A C 1
ATOM 671 O O . ALA A 1 93 ? 1.282 20.751 8.611 1.00 91.44 93 ALA A O 1
ATOM 672 N N . ALA A 1 94 ? 1.243 18.528 8.306 1.00 92.31 94 ALA A N 1
ATOM 673 C CA . ALA A 1 94 ? 0.368 18.257 9.450 1.00 92.31 94 ALA A CA 1
ATOM 674 C C . ALA A 1 94 ? 0.990 18.715 10.787 1.00 92.31 94 ALA A C 1
ATOM 676 O O . ALA A 1 94 ? 0.313 19.334 11.617 1.00 92.31 94 ALA A O 1
ATOM 677 N N . MET A 1 95 ? 2.295 18.483 10.971 1.00 92.31 95 MET A N 1
ATOM 678 C CA . MET A 1 95 ? 3.060 18.974 12.125 1.00 92.31 95 MET A CA 1
ATOM 679 C C . MET A 1 95 ? 3.082 20.507 12.189 1.00 92.31 95 MET A C 1
ATOM 681 O O . MET A 1 95 ? 2.863 21.092 13.249 1.00 92.31 95 MET A O 1
ATOM 685 N N . GLY A 1 96 ? 3.291 21.172 11.050 1.00 92.81 96 GLY A N 1
ATOM 686 C CA . GLY A 1 96 ? 3.266 22.632 10.966 1.00 92.81 96 GLY A CA 1
ATOM 687 C C . GLY A 1 96 ? 1.907 23.230 11.341 1.00 92.81 96 GLY A C 1
ATOM 688 O O . GLY A 1 96 ? 1.849 24.205 12.088 1.00 92.81 96 GLY A O 1
ATOM 689 N N . VAL A 1 97 ? 0.811 22.622 10.878 1.00 92.94 97 VAL A N 1
ATOM 690 C CA . VAL A 1 97 ? -0.557 23.083 11.168 1.00 92.94 97 VAL A CA 1
ATOM 691 C C . VAL A 1 97 ? -0.890 22.947 12.654 1.00 92.94 97 VAL A C 1
ATOM 693 O O . VAL A 1 97 ? -1.353 23.905 13.273 1.00 92.94 97 VAL A O 1
ATOM 696 N N . THR A 1 98 ? -0.623 21.782 13.246 1.00 91.25 98 THR A N 1
ATOM 697 C CA . THR A 1 98 ? -0.894 21.526 14.673 1.00 91.25 98 THR A CA 1
ATOM 698 C C . THR A 1 98 ? -0.067 22.429 15.587 1.00 91.25 98 THR A C 1
ATOM 700 O O . THR A 1 98 ? -0.608 23.011 16.530 1.00 91.25 98 THR A O 1
ATOM 703 N N . PHE A 1 99 ? 1.215 22.628 15.273 1.00 90.50 99 PHE A N 1
ATOM 704 C CA . PHE A 1 99 ? 2.073 23.560 16.003 1.00 90.50 99 PHE A CA 1
ATOM 705 C C . PHE A 1 99 ? 1.612 25.018 15.855 1.00 90.50 99 PHE A C 1
ATOM 707 O O . PHE A 1 99 ? 1.550 25.752 16.842 1.00 90.50 99 PHE A O 1
ATOM 714 N N . GLY A 1 100 ? 1.255 25.440 14.638 1.00 89.81 100 GLY A N 1
ATOM 715 C CA . GLY A 1 100 ? 0.749 26.785 14.364 1.00 89.81 100 GLY A CA 1
ATOM 716 C C . GLY A 1 100 ? -0.527 27.099 15.145 1.00 89.81 100 GLY A C 1
ATOM 717 O O . GLY A 1 100 ? -0.628 28.166 15.752 1.00 89.81 100 GLY A O 1
ATOM 718 N N . LEU A 1 101 ? -1.457 26.143 15.209 1.00 88.50 101 LEU A N 1
ATOM 719 C CA . LEU A 1 101 ? -2.703 26.279 15.959 1.00 88.50 101 LEU A CA 1
ATOM 720 C C . LEU A 1 101 ? -2.449 26.391 17.471 1.00 88.50 101 LEU A C 1
ATOM 722 O O . LEU A 1 101 ? -2.943 27.325 18.101 1.00 88.50 101 LEU A O 1
ATOM 726 N N . MET A 1 102 ? -1.621 25.510 18.051 1.00 89.19 102 MET A N 1
ATOM 727 C CA . MET A 1 102 ? -1.246 25.597 19.475 1.00 89.19 102 MET A CA 1
ATOM 728 C C . MET A 1 102 ? -0.588 26.934 19.813 1.00 89.19 102 MET A C 1
ATOM 730 O O . MET A 1 102 ? -0.846 27.514 20.869 1.00 89.19 102 MET A O 1
ATOM 734 N N . ARG A 1 103 ? 0.258 27.449 18.914 1.00 86.25 103 ARG A N 1
ATOM 735 C CA . ARG A 1 103 ? 0.937 28.726 19.130 1.00 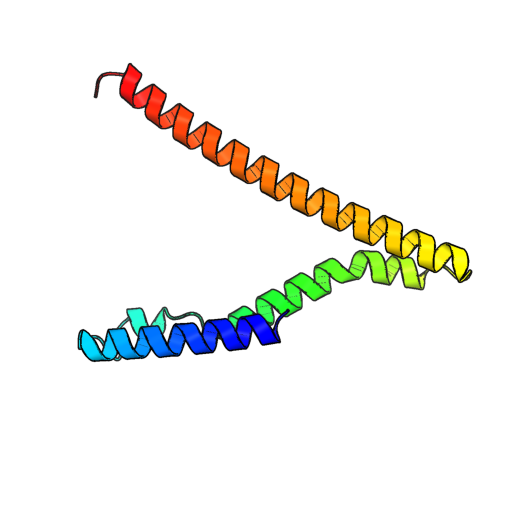86.25 103 ARG A CA 1
ATOM 736 C C . ARG A 1 103 ? -0.029 29.914 19.062 1.00 86.25 103 ARG A C 1
ATOM 738 O O . ARG A 1 103 ? 0.165 30.866 19.811 1.00 86.25 103 ARG A O 1
ATOM 745 N N . LEU A 1 104 ? -1.068 29.845 18.226 1.00 86.31 104 LEU A N 1
ATOM 746 C CA . LEU A 1 104 ? -2.112 30.869 18.120 1.00 86.31 104 LEU A CA 1
ATOM 747 C C . LEU A 1 104 ? -3.001 30.924 19.374 1.00 86.31 104 LEU A C 1
ATOM 749 O O . LEU A 1 104 ? -3.277 32.013 19.876 1.00 86.31 104 LEU A O 1
ATOM 753 N N . PHE A 1 105 ? -3.390 29.761 19.910 1.00 86.25 105 PHE A N 1
ATOM 754 C CA . PHE A 1 105 ? -4.123 29.667 21.180 1.00 86.25 105 PHE A CA 1
ATOM 755 C C . PHE A 1 105 ? -3.293 30.220 22.341 1.00 86.25 105 PHE A C 1
ATOM 757 O O . PHE A 1 105 ? -3.756 31.098 23.063 1.00 86.25 105 PHE A O 1
ATOM 764 N N . LYS A 1 106 ? -2.016 29.825 22.431 1.00 80.94 106 LYS A N 1
ATOM 765 C CA . LYS A 1 106 ? -1.089 30.347 23.446 1.00 80.94 106 LYS A CA 1
ATOM 766 C C . LYS A 1 106 ? -0.858 31.861 23.333 1.00 80.94 106 LYS A C 1
ATOM 768 O O . LYS A 1 106 ? -0.665 32.521 24.348 1.00 80.94 106 LYS A O 1
ATOM 773 N N . ALA A 1 107 ? -0.852 32.417 22.120 1.00 76.50 107 ALA A N 1
ATOM 774 C CA . ALA A 1 107 ? -0.708 33.856 21.890 1.00 76.50 107 ALA A CA 1
ATOM 775 C C . ALA A 1 107 ? -2.002 34.648 22.156 1.00 76.50 107 ALA A C 1
ATOM 777 O O . ALA A 1 107 ? -1.923 35.825 22.495 1.00 76.50 107 ALA A O 1
ATOM 778 N N . SER A 1 108 ? -3.172 34.014 22.028 1.00 78.31 108 SER A N 1
ATOM 779 C CA . SER A 1 108 ? -4.479 34.634 22.301 1.00 78.31 108 SER A CA 1
ATOM 780 C C . SER A 1 108 ? -4.875 34.601 23.783 1.00 78.31 108 SER A C 1
ATOM 782 O O . SER A 1 108 ? -5.908 35.158 24.138 1.00 78.31 108 SER A O 1
ATOM 784 N N . GLY A 1 109 ? -4.047 34.009 24.653 1.00 63.78 109 GLY A N 1
ATOM 785 C CA . GLY A 1 109 ? -4.186 34.130 26.108 1.00 63.78 109 GLY A CA 1
ATOM 786 C C . GLY A 1 109 ? -5.387 33.398 26.711 1.00 63.78 109 GLY A C 1
ATOM 787 O O . GLY A 1 109 ? -5.907 33.856 27.727 1.00 63.78 109 GLY A O 1
ATOM 788 N N . ILE A 1 110 ? -5.815 32.290 26.096 1.00 58.56 110 ILE A N 1
ATOM 789 C CA . ILE A 1 110 ? -6.720 31.297 26.701 1.00 58.56 110 ILE A CA 1
ATOM 790 C C . ILE A 1 110 ? -5.889 30.087 27.127 1.00 58.56 110 ILE A C 1
ATOM 792 O O . ILE A 1 110 ? -5.011 29.679 26.329 1.00 58.56 110 ILE A O 1
#

Sequence (110 aa):
MAIGEFISVCSQRDVELAQLDRDGRRGGEEEKALLSPVQAAVASALAFSVGALVPLLAAGFVRDYRLRIGVVIALATATLAASCARVVIGSLAAMGVTFGLMRLFKASGI

InterPro domains:
  IPR008217 Ccc1 family [PT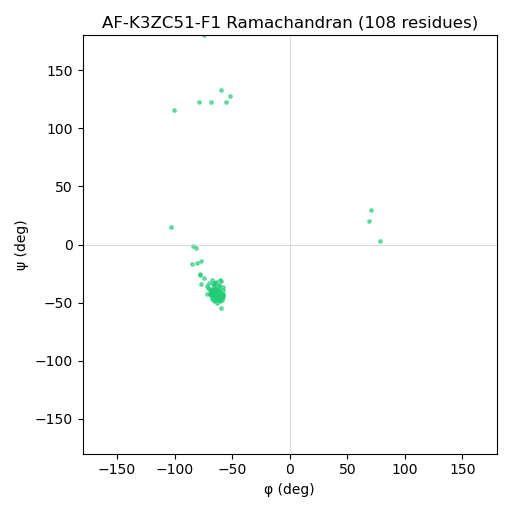HR31851] (1-106)

Foldseek 3Di:
DLVVQLVVLVVVLVVVQVVCVVVVNPPHPVNVVRDDSVVRSVVVVVVVVVLCVQLVVLLVVDPDPVVNVVSSVVRNVVSVVVVVVVVVVVVVVVVVVVVVVVVVVVVVPD

Mean predicted aligned error: 9.84 Å

Solvent-accessible surface area (backbone atoms only — not comparable to full-atom values): 6002 Å² total; per-residue (Å²): 111,32,66,61,48,26,52,50,42,48,54,50,49,52,56,51,51,56,48,30,55,72,72,69,48,63,88,37,72,70,63,71,66,50,76,54,38,66,58,56,18,49,53,48,43,50,53,50,52,62,66,47,44,62,34,50,54,54,40,69,75,41,85,50,68,73,57,21,52,52,52,29,52,52,45,50,51,49,54,50,52,52,51,52,50,51,53,53,53,51,52,53,49,54,52,51,51,55,51,51,51,55,51,50,44,61,71,68,72,106

Radius of gyration: 22.28 Å; Cα contacts (8 Å, |Δi|>4): 48; chains: 1; bounding box: 39×47×57 Å

Secondary structure (DSSP, 8-state):
-HHHHHHHHHHHHHHHHHHHHHTT-TTSHHHHHSPPHHHHHHHHHHHHHHHHHHHHHHHHH--SHHHHHHHHHHHHHHHHHHHHHHHHHHHHHHHHHHHHHHHHHHHHT-

Organism: Setaria italica (NCBI:txid4555)

pLDDT: mean 83.38, std 6.44, range [58.56, 92.94]